Protein AF-A0ABD6ESJ7-F1 (afdb_monomer)

Radius of gyration: 15.24 Å; Cα contacts (8 Å, |Δi|>4): 39; chains: 1; bounding box: 32×27×43 Å

Sequence (67 aa):
MHMDANIILKKARGLFYEFYRLERIPCTLAGICGDDADPWDSHTQHRIYECTKVHSDDEPCPFASNT

Foldseek 3Di:
DDDDPVVVVVVVVVVVVVQLPDQEAELVCVVVVDDPPPVPPPSPPPHQYDYPVPDDPVDDRPNPDPD

Solvent-accessible surface area (backbone atoms only — not comparable to full-atom values): 4532 Å² total; per-residue (Å²): 139,81,87,58,66,67,62,51,52,54,49,51,53,50,52,50,57,53,57,76,66,47,81,60,39,53,46,90,52,49,79,79,70,50,91,74,71,51,92,80,50,84,79,68,63,87,80,43,59,37,59,76,80,86,63,64,92,91,57,83,62,93,45,57,77,88,122

Structure (mmCIF, N/CA/C/O backbone):
data_AF-A0ABD6ESJ7-F1
#
_entry.id   AF-A0ABD6ESJ7-F1
#
loop_
_atom_site.group_PDB
_atom_site.id
_atom_site.type_symbol
_atom_site.label_atom_id
_atom_site.label_alt_id
_atom_site.label_comp_id
_atom_site.label_asym_id
_atom_site.label_entity_id
_atom_site.label_seq_id
_atom_site.pdbx_PDB_ins_code
_atom_site.Cartn_x
_atom_site.Cartn_y
_atom_site.Cartn_z
_atom_site.occupancy
_atom_site.B_iso_or_equiv
_atom_site.auth_seq_id
_atom_site.auth_comp_id
_atom_site.auth_asym_id
_atom_site.auth_atom_id
_atom_site.pdbx_PDB_model_num
ATOM 1 N N . MET A 1 1 ? 4.044 -14.044 -23.094 1.00 64.56 1 MET A N 1
ATOM 2 C CA . MET A 1 1 ? 4.138 -12.690 -22.507 1.00 64.56 1 MET A CA 1
ATOM 3 C C . MET A 1 1 ? 5.352 -12.665 -21.600 1.00 64.56 1 MET A C 1
ATOM 5 O O . MET A 1 1 ? 5.396 -13.471 -20.684 1.00 64.56 1 MET A O 1
ATOM 9 N N . HIS A 1 2 ? 6.328 -11.801 -21.865 1.00 81.56 2 HIS A N 1
ATOM 10 C CA . HIS A 1 2 ? 7.408 -11.511 -20.920 1.00 81.56 2 HIS A CA 1
ATOM 11 C C . HIS A 1 2 ? 7.107 -10.140 -20.316 1.00 81.56 2 HIS A C 1
ATOM 13 O O . HIS A 1 2 ? 6.823 -9.204 -21.063 1.00 81.56 2 HIS A O 1
ATOM 19 N N . MET A 1 3 ? 7.089 -10.025 -18.990 1.00 86.25 3 MET A N 1
ATOM 20 C CA . MET A 1 3 ? 6.909 -8.721 -18.353 1.00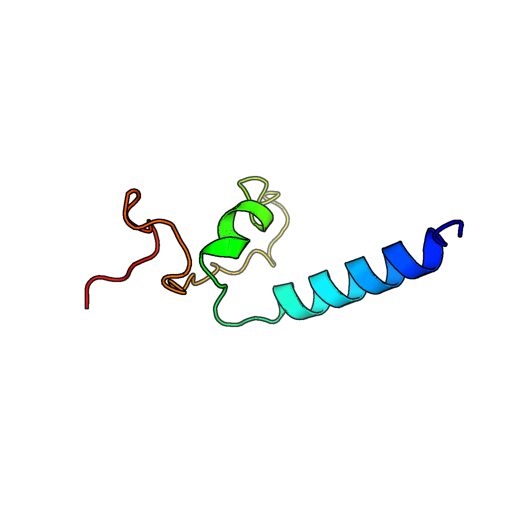 86.25 3 MET A CA 1
ATOM 21 C C . MET A 1 3 ? 8.164 -7.863 -18.559 1.00 86.25 3 MET A C 1
ATOM 23 O O . MET A 1 3 ? 9.285 -8.354 -18.434 1.00 86.25 3 MET A O 1
ATOM 27 N N . ASP A 1 4 ? 7.976 -6.585 -18.887 1.00 93.62 4 ASP A N 1
ATOM 28 C CA . ASP A 1 4 ? 9.069 -5.617 -19.009 1.00 93.62 4 ASP A CA 1
ATOM 29 C C . ASP A 1 4 ? 9.438 -5.077 -17.621 1.00 93.62 4 ASP A C 1
ATOM 31 O O . ASP A 1 4 ? 8.627 -4.426 -16.950 1.00 93.62 4 ASP A O 1
ATOM 35 N N . ALA A 1 5 ? 10.676 -5.336 -17.200 1.00 93.62 5 ALA A N 1
ATOM 36 C CA . ALA A 1 5 ? 11.199 -4.905 -15.910 1.00 93.62 5 ALA A CA 1
ATOM 37 C C . ALA A 1 5 ? 11.145 -3.378 -15.728 1.00 93.62 5 ALA A C 1
ATOM 39 O O . ALA A 1 5 ? 10.852 -2.904 -14.633 1.00 93.62 5 ALA A O 1
ATOM 40 N N . ASN A 1 6 ? 11.343 -2.591 -16.790 1.00 94.44 6 ASN A N 1
ATOM 41 C CA . ASN A 1 6 ? 11.296 -1.130 -16.702 1.00 94.44 6 ASN A CA 1
ATOM 42 C C . ASN A 1 6 ? 9.886 -0.633 -16.385 1.00 94.44 6 ASN A C 1
ATOM 44 O O . ASN A 1 6 ? 9.706 0.297 -15.596 1.00 94.44 6 ASN A O 1
ATOM 48 N N . ILE A 1 7 ? 8.872 -1.268 -16.979 1.00 94.31 7 ILE A N 1
ATOM 49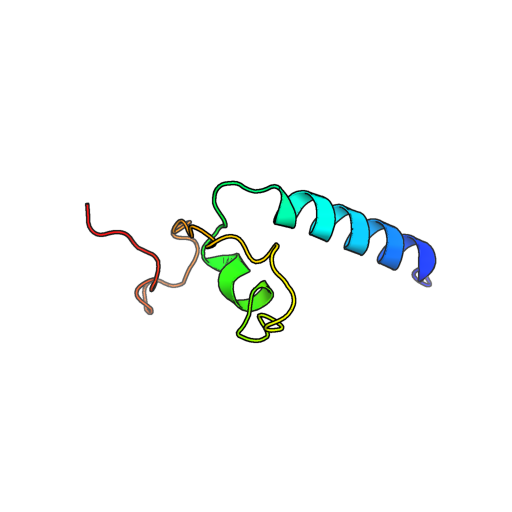 C CA . ILE A 1 7 ? 7.470 -0.932 -16.720 1.00 94.31 7 ILE A CA 1
ATOM 50 C C . ILE A 1 7 ? 7.109 -1.277 -15.274 1.00 94.31 7 ILE A C 1
ATOM 52 O O . ILE A 1 7 ? 6.465 -0.468 -14.601 1.00 94.31 7 ILE A O 1
ATOM 56 N N . ILE A 1 8 ? 7.553 -2.437 -14.779 1.00 94.62 8 ILE A N 1
ATOM 57 C CA . ILE A 1 8 ? 7.342 -2.846 -13.385 1.00 94.62 8 ILE A CA 1
ATOM 58 C C . ILE A 1 8 ? 7.982 -1.835 -12.430 1.00 94.62 8 ILE A C 1
ATOM 60 O O . ILE A 1 8 ? 7.302 -1.329 -11.539 1.00 94.62 8 ILE A O 1
ATOM 64 N N . LEU A 1 9 ? 9.250 -1.477 -12.647 1.00 94.19 9 LEU A N 1
ATOM 65 C CA . LEU A 1 9 ? 9.970 -0.533 -11.790 1.00 94.19 9 LEU A CA 1
ATOM 66 C C . LEU A 1 9 ? 9.321 0.855 -11.791 1.00 94.19 9 LEU A C 1
ATOM 68 O O . LEU A 1 9 ? 9.164 1.470 -10.736 1.00 94.19 9 LEU A O 1
ATOM 72 N N . LYS A 1 10 ? 8.878 1.343 -12.956 1.00 94.56 10 LYS A N 1
ATOM 73 C CA . LYS A 1 10 ? 8.171 2.627 -13.056 1.00 94.56 10 LYS A CA 1
ATOM 74 C C . LYS A 1 10 ? 6.851 2.611 -12.281 1.00 94.56 10 LYS A C 1
ATOM 76 O O . LYS A 1 10 ? 6.531 3.595 -11.617 1.00 94.56 10 LYS A O 1
ATOM 81 N N . LYS A 1 11 ? 6.101 1.507 -12.340 1.00 95.12 11 LYS A N 1
ATOM 82 C CA . LYS A 1 11 ? 4.856 1.337 -11.576 1.00 95.12 11 LYS A CA 1
ATOM 83 C C . LYS A 1 11 ? 5.119 1.253 -10.078 1.00 95.12 11 LYS A C 1
ATOM 85 O O . LYS A 1 11 ? 4.482 1.985 -9.332 1.00 95.12 11 LYS A O 1
ATOM 90 N N . ALA A 1 12 ? 6.086 0.439 -9.656 1.00 92.56 12 ALA A N 1
ATOM 91 C CA . ALA A 1 12 ? 6.477 0.323 -8.255 1.00 92.56 12 ALA A CA 1
ATOM 92 C C . ALA A 1 12 ? 6.865 1.691 -7.676 1.00 92.56 12 ALA A C 1
ATOM 94 O O . ALA A 1 12 ? 6.349 2.089 -6.637 1.00 92.56 12 ALA A O 1
ATOM 95 N N . ARG A 1 13 ? 7.683 2.470 -8.398 1.00 91.56 13 ARG A N 1
ATOM 96 C CA . ARG A 1 13 ? 8.058 3.829 -7.984 1.00 91.56 13 ARG A CA 1
ATOM 97 C C . ARG A 1 13 ? 6.851 4.760 -7.834 1.00 91.56 13 ARG A C 1
ATOM 99 O O . ARG A 1 13 ? 6.818 5.545 -6.892 1.00 91.56 13 ARG A O 1
ATOM 106 N N . GLY A 1 14 ? 5.884 4.687 -8.751 1.00 92.12 14 GLY A N 1
ATOM 107 C CA . GLY A 1 14 ? 4.635 5.448 -8.651 1.00 92.12 14 GLY A CA 1
ATOM 108 C C . GLY A 1 14 ? 3.830 5.079 -7.403 1.00 92.12 14 GLY A C 1
ATOM 109 O O . GLY A 1 14 ? 3.434 5.969 -6.659 1.00 92.12 14 GLY A O 1
ATOM 110 N N . LEU A 1 15 ? 3.683 3.780 -7.130 1.00 91.44 15 LEU A N 1
ATOM 111 C CA . LEU A 1 15 ? 2.977 3.280 -5.947 1.00 91.44 15 LEU A CA 1
ATOM 112 C C . LEU A 1 15 ? 3.651 3.715 -4.644 1.00 91.44 15 LEU A C 1
ATOM 114 O O . LEU A 1 15 ? 2.969 4.171 -3.733 1.00 91.44 15 LEU A O 1
ATOM 118 N N . PHE A 1 16 ? 4.983 3.639 -4.565 1.00 86.50 16 PHE A N 1
ATOM 119 C CA . PHE A 1 16 ? 5.706 4.163 -3.409 1.00 86.50 16 PHE A CA 1
ATOM 120 C C . PHE A 1 16 ? 5.471 5.666 -3.257 1.00 86.50 16 PHE A C 1
ATOM 122 O O . PHE A 1 16 ? 5.106 6.118 -2.180 1.00 86.50 16 PHE A O 1
ATOM 129 N N . TYR A 1 17 ? 5.600 6.451 -4.326 1.00 87.44 17 TYR A N 1
ATOM 130 C CA . TYR A 1 17 ? 5.356 7.893 -4.253 1.00 87.44 17 TYR A CA 1
ATOM 131 C C . TYR A 1 17 ? 3.950 8.239 -3.731 1.00 87.44 17 TYR A C 1
ATOM 133 O O . TYR A 1 17 ? 3.805 9.141 -2.908 1.00 87.44 17 TYR A O 1
ATOM 141 N N . GLU A 1 18 ? 2.921 7.519 -4.178 1.00 88.06 18 GLU A 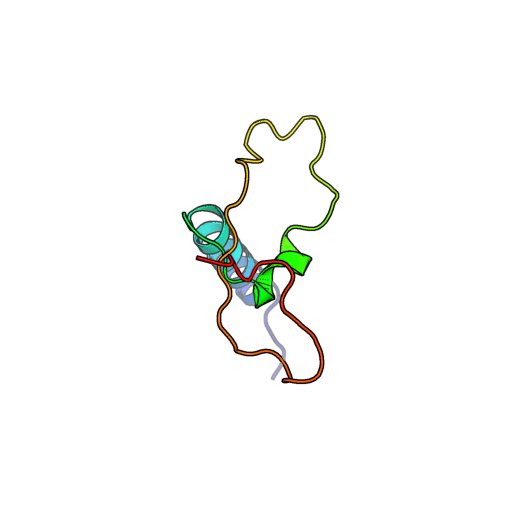N 1
ATOM 142 C CA . GLU A 1 18 ? 1.554 7.676 -3.673 1.00 88.06 18 GLU A CA 1
ATOM 143 C C . GLU A 1 18 ? 1.447 7.283 -2.199 1.00 88.06 18 GLU A C 1
ATOM 145 O O . GLU A 1 18 ? 0.924 8.058 -1.400 1.00 88.06 18 GLU A O 1
ATOM 150 N N . PHE A 1 19 ? 2.010 6.134 -1.827 1.00 86.38 19 PHE A N 1
ATOM 151 C CA . PHE A 1 19 ? 2.027 5.635 -0.457 1.00 86.38 19 PHE A CA 1
ATOM 152 C C . PHE A 1 19 ? 2.684 6.618 0.522 1.00 86.38 19 PHE A C 1
ATOM 154 O O . PHE A 1 19 ? 2.109 6.935 1.560 1.00 86.38 19 PHE A O 1
ATOM 161 N N . TYR A 1 20 ? 3.852 7.171 0.178 1.00 82.00 20 TYR A N 1
ATOM 162 C CA . TYR A 1 20 ? 4.566 8.109 1.051 1.00 8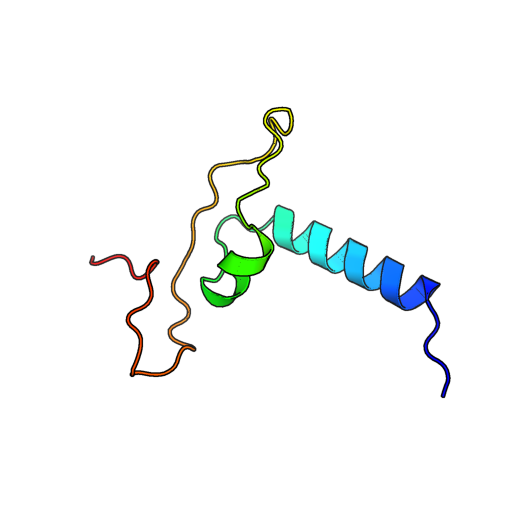2.00 20 TYR A CA 1
ATOM 163 C C . TYR A 1 20 ? 3.792 9.415 1.287 1.00 82.00 20 TYR A C 1
ATOM 165 O O . TYR A 1 20 ? 4.045 10.078 2.293 1.00 82.00 20 TYR A O 1
ATOM 173 N N . ARG A 1 21 ? 2.846 9.764 0.403 1.00 85.62 21 ARG A N 1
ATOM 174 C CA . ARG A 1 21 ? 1.981 10.951 0.499 1.00 85.62 21 ARG A CA 1
ATOM 175 C C . ARG A 1 21 ? 0.669 10.707 1.242 1.00 85.62 21 ARG A C 1
ATOM 177 O O . ARG A 1 21 ? -0.093 11.656 1.416 1.00 85.62 21 ARG A O 1
ATOM 184 N N . LEU A 1 22 ? 0.385 9.472 1.647 1.00 86.81 22 LEU A N 1
ATOM 185 C CA . LEU A 1 22 ? -0.789 9.178 2.454 1.00 86.81 22 LEU A CA 1
ATOM 186 C C . LEU A 1 22 ? -0.629 9.802 3.843 1.00 86.81 22 LEU A C 1
ATOM 188 O O . LEU A 1 22 ? 0.355 9.557 4.541 1.00 86.81 22 LEU A O 1
ATOM 192 N N . GLU A 1 23 ? -1.624 10.589 4.242 1.00 86.25 23 GLU A N 1
ATOM 193 C CA . GLU A 1 23 ? -1.726 11.136 5.598 1.00 86.25 23 GLU A CA 1
ATOM 194 C C . GLU A 1 23 ? -2.055 10.034 6.615 1.00 86.25 23 GLU A C 1
ATOM 196 O O . GLU A 1 23 ? -1.552 10.037 7.738 1.00 86.25 23 GLU A O 1
ATOM 201 N N . ARG A 1 24 ? -2.866 9.056 6.192 1.00 87.81 24 ARG A N 1
ATOM 202 C CA . ARG A 1 24 ? -3.236 7.869 6.961 1.00 87.81 24 ARG A CA 1
ATOM 203 C C . ARG A 1 24 ? -3.005 6.616 6.138 1.00 87.81 24 ARG A C 1
ATOM 205 O O . ARG A 1 24 ? -3.393 6.552 4.974 1.00 87.81 24 ARG A O 1
ATOM 212 N N . ILE A 1 25 ? -2.361 5.631 6.746 1.00 88.62 25 ILE A N 1
ATOM 213 C CA . ILE A 1 25 ? -1.975 4.393 6.082 1.00 88.62 25 ILE A CA 1
ATOM 214 C C . ILE A 1 25 ? -2.934 3.272 6.496 1.00 88.62 25 ILE A C 1
ATOM 216 O O . ILE A 1 25 ? -3.076 2.995 7.687 1.00 88.62 25 ILE A O 1
ATOM 220 N N . PRO A 1 26 ? -3.561 2.573 5.539 1.00 89.94 26 PRO A N 1
ATOM 221 C CA . PRO A 1 26 ? -4.322 1.362 5.817 1.00 89.94 26 PRO A CA 1
ATOM 222 C C . PRO A 1 26 ? -3.512 0.344 6.629 1.00 89.94 26 PRO A C 1
ATOM 224 O O . PRO A 1 26 ? -2.382 0.021 6.264 1.00 89.94 26 PRO A O 1
ATOM 227 N N . CYS A 1 27 ? -4.100 -0.225 7.683 1.00 88.50 27 CYS A N 1
ATOM 228 C CA . CYS A 1 27 ? -3.444 -1.211 8.551 1.00 88.50 27 CYS A CA 1
ATOM 229 C C . CYS A 1 27 ? -2.871 -2.416 7.786 1.00 88.50 27 CYS A C 1
ATOM 231 O O . CYS A 1 27 ? -1.863 -2.988 8.186 1.00 88.50 27 CYS A O 1
ATOM 233 N N . THR A 1 28 ? -3.474 -2.772 6.649 1.00 87.44 28 THR A N 1
ATOM 234 C CA . THR A 1 28 ? -3.021 -3.850 5.758 1.00 87.44 28 THR A CA 1
ATOM 235 C C . THR A 1 28 ? -1.664 -3.574 5.109 1.00 87.44 28 THR A C 1
ATOM 237 O O . THR A 1 28 ? -1.030 -4.497 4.611 1.00 87.44 28 THR A O 1
ATOM 240 N N . LEU A 1 29 ? -1.217 -2.314 5.085 1.00 87.00 29 LEU A N 1
ATOM 241 C CA . LEU A 1 29 ? 0.069 -1.896 4.524 1.00 87.00 29 LEU A CA 1
ATOM 242 C C . LEU A 1 29 ? 1.140 -1.661 5.600 1.00 87.00 29 LEU A C 1
ATOM 244 O O . LEU A 1 29 ? 2.252 -1.266 5.260 1.00 87.00 29 LEU A O 1
ATOM 248 N N . ALA A 1 30 ? 0.846 -1.924 6.878 1.00 84.50 30 ALA A N 1
ATOM 249 C CA . ALA A 1 30 ? 1.797 -1.706 7.970 1.00 84.50 30 ALA A CA 1
ATOM 250 C C . ALA A 1 30 ? 3.108 -2.490 7.799 1.00 84.50 30 ALA A C 1
ATOM 252 O O . ALA A 1 30 ? 4.178 -1.957 8.072 1.00 84.50 30 ALA A O 1
ATOM 253 N N . GLY A 1 31 ? 3.045 -3.708 7.250 1.00 79.38 31 GLY A N 1
ATOM 254 C CA . GLY A 1 31 ? 4.233 -4.526 6.979 1.00 79.38 31 GLY A CA 1
ATOM 255 C C . GLY A 1 31 ? 5.143 -3.997 5.862 1.00 79.38 31 GLY A C 1
ATOM 256 O O . GLY A 1 31 ? 6.279 -4.441 5.753 1.00 79.38 31 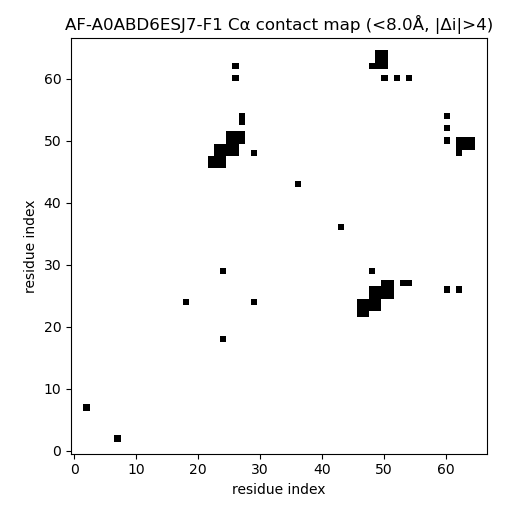GLY A O 1
ATOM 257 N N . ILE A 1 32 ? 4.679 -3.049 5.037 1.00 79.56 32 ILE A N 1
ATOM 258 C CA . ILE A 1 32 ? 5.505 -2.404 3.997 1.00 79.56 32 ILE A CA 1
ATOM 259 C C . ILE A 1 32 ? 6.401 -1.321 4.614 1.00 79.56 32 ILE A C 1
ATOM 261 O O . ILE A 1 32 ? 7.471 -1.028 4.093 1.00 79.56 32 ILE A O 1
ATOM 265 N N . CYS A 1 33 ? 5.971 -0.747 5.738 1.00 71.75 33 CYS A N 1
ATOM 266 C CA . CYS A 1 33 ? 6.680 0.289 6.486 1.00 71.75 33 CYS A CA 1
ATOM 267 C C . CYS A 1 33 ? 7.609 -0.264 7.583 1.00 71.75 33 CYS A C 1
ATOM 269 O O . CYS A 1 33 ? 7.993 0.500 8.465 1.00 71.75 33 CYS A O 1
ATOM 271 N N . GLY A 1 34 ? 7.904 -1.569 7.575 1.00 62.47 34 GLY A N 1
ATOM 272 C CA . GLY A 1 34 ? 8.563 -2.266 8.683 1.00 62.47 34 GLY A CA 1
ATOM 273 C C . GLY A 1 34 ? 9.906 -1.665 9.112 1.00 62.47 34 GLY A C 1
ATOM 274 O O . GLY A 1 34 ? 10.648 -1.196 8.256 1.00 62.47 34 GLY A O 1
ATOM 275 N N . ASP A 1 35 ? 10.124 -1.716 10.436 1.00 54.00 35 ASP A N 1
ATOM 276 C CA . ASP A 1 35 ? 11.256 -1.475 11.369 1.00 54.00 35 ASP A CA 1
ATOM 277 C C . ASP A 1 35 ? 12.601 -0.876 10.910 1.00 54.00 35 ASP A C 1
ATOM 279 O O . ASP A 1 35 ? 13.343 -0.349 11.741 1.00 54.00 35 ASP A O 1
ATOM 283 N N . ASP A 1 36 ? 12.910 -0.869 9.622 1.00 52.94 36 ASP A N 1
ATOM 284 C CA . ASP A 1 36 ? 14.082 -0.252 9.010 1.00 52.94 36 ASP A CA 1
ATOM 285 C C . ASP A 1 36 ? 1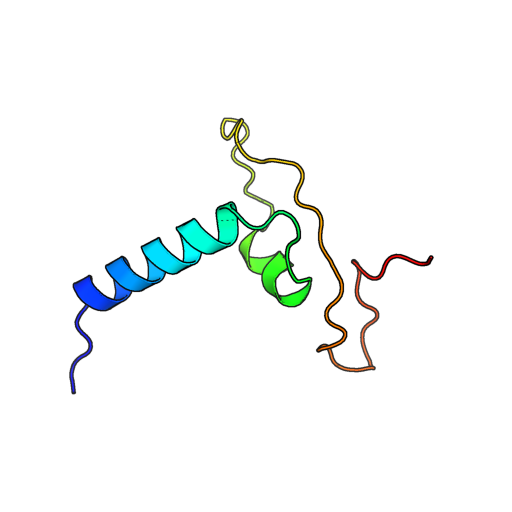3.860 1.253 8.795 1.00 52.94 36 ASP A C 1
ATOM 287 O O . ASP A 1 36 ? 14.135 1.800 7.723 1.00 52.94 36 ASP A O 1
ATOM 291 N N . ALA A 1 37 ? 13.346 1.947 9.815 1.00 56.62 37 ALA A N 1
ATOM 292 C CA . ALA A 1 37 ? 13.509 3.389 9.887 1.00 56.62 37 ALA A CA 1
ATOM 293 C C . ALA A 1 37 ? 15.012 3.640 10.022 1.00 56.62 37 ALA A C 1
ATOM 295 O O . ALA A 1 37 ? 15.560 3.640 11.126 1.00 56.62 37 ALA A O 1
ATOM 296 N N . ASP A 1 38 ? 15.687 3.765 8.877 1.00 58.53 38 ASP A N 1
ATOM 297 C CA . ASP A 1 38 ? 17.080 4.164 8.809 1.00 58.53 38 ASP A CA 1
ATOM 298 C C . ASP A 1 38 ? 17.199 5.409 9.703 1.00 58.53 38 ASP A C 1
ATOM 300 O O . ASP A 1 38 ? 16.456 6.371 9.491 1.00 58.53 38 ASP A O 1
ATOM 304 N N . PRO A 1 39 ? 18.041 5.417 10.752 1.00 56.81 39 PRO A N 1
ATOM 305 C CA . PRO A 1 39 ? 18.107 6.534 11.697 1.00 56.81 39 PRO A CA 1
ATOM 306 C C . PRO A 1 39 ? 18.403 7.888 11.030 1.00 56.81 39 PRO A C 1
ATOM 308 O O . PRO A 1 39 ? 18.232 8.942 11.641 1.00 56.81 39 PRO A O 1
ATOM 311 N N . TRP A 1 40 ? 18.862 7.852 9.777 1.00 58.00 40 TRP A N 1
ATOM 312 C CA . TRP A 1 40 ? 19.144 8.997 8.920 1.00 58.00 40 TRP A CA 1
ATOM 313 C C . TRP A 1 40 ? 17.952 9.444 8.062 1.00 58.00 40 TRP A C 1
ATOM 315 O O . TRP A 1 40 ? 17.994 10.537 7.489 1.00 58.00 40 TRP A O 1
ATOM 325 N N . ASP A 1 41 ? 16.875 8.659 7.992 1.00 62.00 41 ASP A N 1
ATOM 326 C CA . ASP A 1 41 ? 15.638 9.044 7.325 1.00 62.00 41 ASP A CA 1
ATOM 327 C C . ASP A 1 41 ? 14.812 9.969 8.230 1.00 62.00 41 ASP A C 1
ATOM 329 O O . ASP A 1 41 ? 13.810 9.610 8.853 1.00 62.00 41 ASP A O 1
ATOM 333 N N . SER A 1 42 ? 15.253 11.226 8.277 1.00 57.56 42 SER A N 1
ATOM 334 C CA . SER A 1 42 ? 14.532 12.351 8.889 1.00 57.56 42 SER A CA 1
ATOM 335 C C . SER A 1 42 ? 13.138 12.603 8.286 1.00 57.56 42 SER A C 1
ATOM 337 O O . SER A 1 42 ? 12.366 13.380 8.848 1.00 57.56 42 SER A O 1
ATOM 339 N N . HIS A 1 43 ? 12.796 11.943 7.170 1.00 56.00 43 HIS A N 1
ATOM 340 C CA . HIS A 1 43 ? 11.475 11.972 6.546 1.00 56.00 43 HIS A CA 1
ATOM 341 C C . HIS A 1 43 ? 10.587 10.792 6.954 1.00 56.00 43 HIS A C 1
ATOM 343 O O . HIS A 1 43 ? 9.455 10.702 6.464 1.00 56.00 43 HIS A O 1
ATOM 349 N N . THR A 1 44 ? 11.028 9.946 7.894 1.00 59.38 44 THR A N 1
ATOM 350 C CA . THR A 1 44 ? 10.173 8.947 8.547 1.00 59.38 44 THR A CA 1
ATOM 351 C C . THR A 1 44 ? 9.180 9.662 9.465 1.00 59.38 44 THR A C 1
ATOM 353 O O . THR A 1 44 ? 9.273 9.644 10.691 1.00 59.38 44 THR A O 1
ATOM 356 N N . GLN A 1 45 ? 8.229 10.376 8.860 1.00 62.03 45 GLN A N 1
ATOM 357 C CA . GLN A 1 45 ? 7.083 10.934 9.557 1.00 62.03 45 GLN A CA 1
ATOM 358 C C . GLN A 1 45 ? 6.418 9.810 10.343 1.00 62.03 45 GLN A C 1
ATOM 360 O O . GLN A 1 45 ? 6.234 8.710 9.818 1.00 62.03 45 GLN A O 1
ATOM 365 N N . HIS A 1 46 ? 6.044 10.104 11.589 1.00 68.00 46 HIS A N 1
ATOM 366 C CA . HIS A 1 46 ? 5.247 9.204 12.411 1.00 68.00 46 HIS A CA 1
ATOM 367 C C . HIS A 1 46 ? 3.991 8.820 11.622 1.00 68.00 46 HIS A C 1
ATOM 369 O O . HIS A 1 46 ? 3.099 9.643 11.406 1.00 68.00 46 HIS A O 1
ATOM 375 N N . ARG A 1 47 ? 3.973 7.594 11.099 1.00 78.81 47 ARG A N 1
ATOM 376 C CA . ARG A 1 47 ? 2.894 7.116 10.245 1.00 78.81 47 ARG A CA 1
ATOM 377 C C . ARG A 1 47 ? 1.673 6.842 11.109 1.00 78.81 47 ARG A C 1
ATOM 379 O O . ARG A 1 47 ? 1.754 6.104 12.087 1.00 78.81 47 ARG A O 1
ATOM 386 N N . ILE A 1 48 ? 0.543 7.437 10.740 1.00 86.25 48 ILE A N 1
ATOM 387 C CA . ILE A 1 48 ? -0.738 7.178 11.392 1.00 86.25 48 ILE A CA 1
ATOM 388 C C . ILE A 1 48 ? -1.417 6.052 10.626 1.00 86.25 48 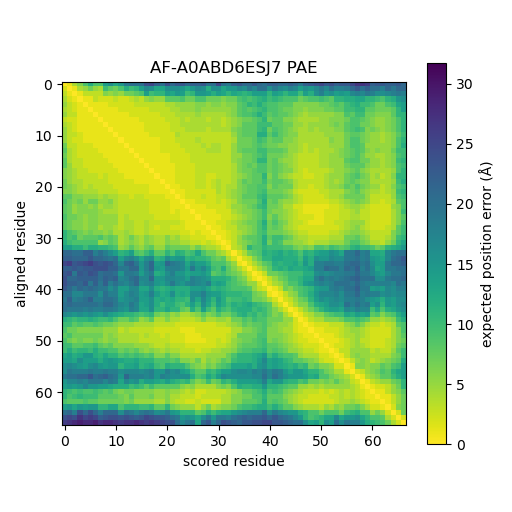ILE A C 1
ATOM 390 O O . ILE A 1 48 ? -1.714 6.203 9.441 1.00 86.25 48 ILE A O 1
ATOM 394 N N . TYR A 1 49 ? -1.663 4.932 11.297 1.00 88.19 49 TYR A N 1
ATOM 395 C CA . TYR A 1 49 ? -2.368 3.802 10.704 1.00 88.19 49 TYR A CA 1
ATOM 396 C C . TYR A 1 49 ? -3.869 3.867 10.985 1.00 88.19 49 TYR A C 1
ATOM 398 O O . TYR A 1 49 ? -4.288 4.285 12.064 1.00 88.19 49 TYR A O 1
ATOM 406 N N . GLU A 1 50 ? -4.677 3.419 10.025 1.00 91.12 50 GLU A N 1
ATOM 407 C CA . GLU A 1 50 ? -6.125 3.275 10.169 1.00 91.12 50 GLU A CA 1
ATOM 408 C C . GLU A 1 50 ? -6.584 1.854 9.832 1.00 91.12 50 GLU A C 1
ATOM 410 O O . GLU A 1 50 ? -6.192 1.265 8.821 1.00 91.12 50 GLU A O 1
ATOM 415 N N . CYS A 1 51 ? -7.416 1.275 10.700 1.00 90.31 51 CYS A N 1
ATOM 416 C CA . CYS A 1 51 ? -7.951 -0.060 10.477 1.00 90.31 51 CYS A CA 1
ATOM 417 C C . CYS A 1 51 ? -8.974 -0.062 9.332 1.00 90.31 51 CYS A C 1
ATOM 419 O O . CYS A 1 51 ? -9.990 0.628 9.398 1.00 90.31 51 CYS A O 1
ATOM 421 N N . THR A 1 52 ? -8.746 -0.895 8.314 1.00 89.56 52 THR A N 1
ATOM 422 C CA . THR A 1 52 ? -9.679 -1.073 7.189 1.00 89.56 52 THR A CA 1
ATOM 423 C C . THR A 1 52 ? -10.772 -2.104 7.458 1.00 89.56 52 THR A C 1
ATOM 425 O O . THR A 1 52 ? -11.707 -2.203 6.668 1.00 89.56 52 THR A O 1
ATOM 428 N N . LYS A 1 53 ? -10.673 -2.873 8.554 1.00 85.12 53 LYS A N 1
ATOM 429 C CA . LYS A 1 53 ? -11.552 -4.014 8.881 1.00 85.12 53 LYS A CA 1
ATOM 430 C C . LYS A 1 53 ? -11.550 -5.128 7.819 1.00 85.12 53 LYS A C 1
ATOM 432 O O . LYS A 1 53 ? -12.484 -5.915 7.751 1.00 85.12 53 LYS A O 1
ATOM 437 N N . VAL A 1 54 ? -10.506 -5.192 6.984 1.00 83.62 54 VAL A N 1
ATOM 438 C CA . VAL A 1 54 ? -10.316 -6.220 5.938 1.00 83.62 54 VAL A CA 1
ATOM 439 C C . VAL A 1 54 ? -9.269 -7.252 6.384 1.00 83.62 54 VAL A C 1
ATOM 441 O O . VAL A 1 54 ? -8.374 -7.628 5.634 1.00 83.62 54 VAL A O 1
ATOM 444 N N . HIS A 1 55 ? -9.333 -7.667 7.642 1.00 79.00 55 HIS A N 1
ATOM 445 C CA . HIS A 1 55 ? -8.553 -8.776 8.193 1.00 79.00 55 HIS A CA 1
ATOM 446 C C . HIS A 1 55 ? -9.528 -9.867 8.648 1.00 79.00 55 HIS A C 1
ATOM 448 O O . HIS A 1 55 ? -10.723 -9.607 8.780 1.00 79.00 55 HIS A O 1
ATOM 454 N N . SER A 1 56 ? -9.042 -11.096 8.825 1.00 75.56 56 SER A N 1
ATOM 455 C CA . SER A 1 56 ? -9.877 -12.177 9.356 1.00 75.56 56 SER A CA 1
ATOM 456 C C . SER A 1 56 ? -10.348 -11.830 10.776 1.00 75.56 56 SER A C 1
ATOM 458 O O . SER A 1 56 ? -9.604 -11.186 11.522 1.00 75.56 56 SER A O 1
ATOM 460 N N . ASP A 1 57 ? -11.568 -12.242 11.138 1.00 67.62 57 ASP A N 1
ATOM 461 C CA . ASP A 1 57 ? -12.171 -11.987 12.460 1.00 67.62 57 ASP A CA 1
ATOM 462 C C . ASP A 1 57 ? -11.354 -12.598 13.615 1.00 67.62 57 ASP A C 1
ATOM 464 O O . ASP A 1 57 ? -11.497 -12.181 14.764 1.00 67.62 57 ASP A O 1
ATOM 468 N N . ASP A 1 58 ? -10.476 -13.557 13.308 1.00 69.81 58 ASP A N 1
ATOM 469 C CA . ASP A 1 58 ? -9.682 -14.299 14.287 1.00 69.81 58 ASP A CA 1
ATOM 470 C C . ASP A 1 58 ? -8.491 -13.500 14.860 1.00 69.81 58 ASP A C 1
ATOM 472 O O . ASP A 1 58 ? -7.964 -13.871 15.910 1.00 69.81 58 ASP A O 1
ATOM 476 N N . GLU A 1 59 ? -8.082 -12.385 14.234 1.00 74.19 59 GLU A N 1
ATOM 477 C CA . GLU A 1 59 ? -6.994 -11.530 14.737 1.00 74.19 59 GLU A CA 1
ATOM 478 C C . GLU A 1 59 ? -7.442 -10.071 14.952 1.00 74.19 59 GLU A C 1
ATOM 480 O O . GLU A 1 59 ? -7.840 -9.386 13.999 1.00 74.19 59 GLU A O 1
ATOM 485 N N . PRO A 1 60 ? -7.357 -9.539 16.191 1.00 81.56 60 PRO A N 1
ATOM 486 C CA . PRO A 1 60 ? -7.659 -8.139 16.452 1.00 81.56 60 PRO A CA 1
ATOM 487 C C . PRO A 1 60 ? -6.610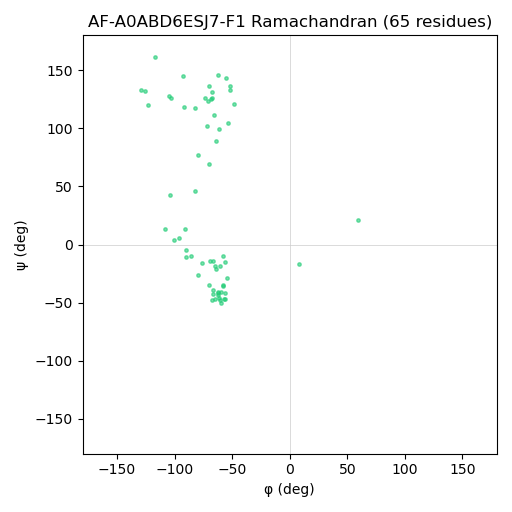 -7.236 15.795 1.00 81.56 60 PRO A C 1
ATOM 489 O O . PRO A 1 60 ? -5.405 -7.422 15.968 1.00 81.56 60 PRO A O 1
ATOM 492 N N . CYS A 1 61 ? -7.062 -6.217 15.062 1.00 86.88 61 CYS A N 1
ATOM 493 C CA . CYS A 1 61 ? -6.149 -5.299 14.390 1.00 86.88 61 CYS A CA 1
ATOM 494 C C . CYS A 1 61 ? -5.377 -4.438 15.406 1.00 86.88 61 CYS A C 1
ATOM 496 O O . CYS A 1 61 ? -6.006 -3.711 16.181 1.00 86.88 61 CYS A O 1
ATOM 498 N N . PRO A 1 62 ? -4.030 -4.420 15.357 1.00 85.50 62 PRO A N 1
ATOM 499 C CA . PRO A 1 62 ? -3.205 -3.636 16.282 1.00 85.50 62 PRO A CA 1
ATOM 500 C C . PRO A 1 62 ? -3.372 -2.119 16.107 1.00 85.50 62 PRO A C 1
ATOM 502 O O . PRO A 1 62 ? -2.978 -1.347 16.976 1.00 85.50 62 PRO A O 1
ATOM 505 N N . PHE A 1 63 ? -3.980 -1.689 14.997 1.00 86.69 63 PHE A N 1
ATOM 506 C CA . PHE A 1 63 ? -4.261 -0.289 14.672 1.00 86.69 63 PHE A CA 1
ATOM 507 C C . PHE A 1 63 ? -5.754 0.060 14.781 1.00 86.69 63 PHE A C 1
ATOM 509 O O . PHE A 1 63 ? -6.192 1.100 14.287 1.00 86.69 63 PHE A O 1
ATOM 516 N N . ALA A 1 64 ? -6.570 -0.808 15.390 1.00 83.06 64 ALA A N 1
ATOM 517 C CA . ALA A 1 64 ? -7.941 -0.466 15.735 1.00 83.06 64 ALA A CA 1
ATOM 518 C C . ALA A 1 64 ? -7.924 0.522 16.911 1.00 83.06 64 ALA A C 1
ATOM 520 O O . ALA A 1 64 ? -7.714 0.143 18.061 1.00 83.06 64 ALA A O 1
ATOM 521 N N . SER A 1 65 ? -8.125 1.810 16.635 1.00 67.12 65 SER A N 1
ATOM 522 C CA . SER A 1 65 ? -8.330 2.797 17.692 1.00 67.12 65 SER A CA 1
ATOM 523 C C . SER A 1 65 ? -9.653 2.503 18.408 1.00 67.12 65 SER A C 1
ATOM 525 O O . SER A 1 65 ? -10.717 2.691 17.814 1.00 67.12 65 SER A O 1
ATOM 527 N N . ASN A 1 66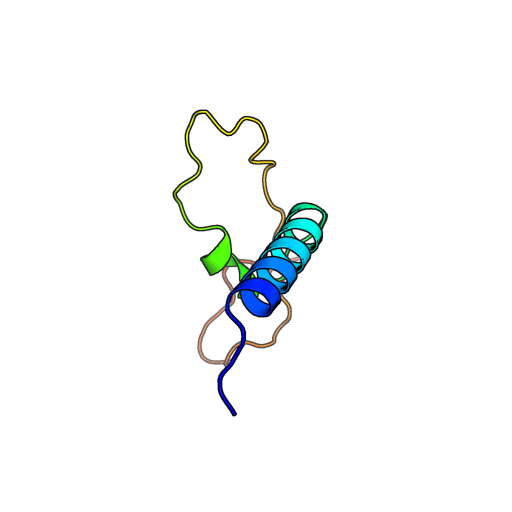 ? -9.598 2.077 19.673 1.00 52.94 66 ASN A N 1
ATOM 528 C CA . ASN A 1 66 ? -10.744 2.151 20.583 1.00 52.94 66 ASN A CA 1
ATOM 529 C C . ASN A 1 66 ? -11.112 3.631 20.742 1.00 52.94 66 ASN A C 1
ATOM 531 O O . ASN A 1 66 ? -10.433 4.355 21.469 1.00 52.94 66 ASN A O 1
ATOM 535 N N . THR A 1 67 ? -12.126 4.090 20.013 1.00 41.53 67 THR A N 1
ATOM 536 C CA . THR A 1 67 ? -12.806 5.357 20.318 1.00 41.53 67 THR A CA 1
ATOM 537 C C . THR A 1 67 ? -14.043 5.040 21.131 1.00 41.53 67 THR A C 1
ATOM 539 O O . THR A 1 67 ? -14.728 4.061 20.756 1.00 41.53 67 THR A O 1
#

Secondary structure (DSSP, 8-state):
----HHHHHHHHHHHHHHHHT-SEEEGGGGGGG-S---TT-TT---PEEE--S-S-TTS--TT----

pLDDT: mean 79.06, std 13.71, range [41.53, 95.12]

Organism: NCBI:txid75299

Mean predicted aligned error: 8.23 Å